Protein AF-A0A174PQR9-F1 (afdb_monomer_lite)

pLDDT: mean 79.27, std 13.44, range [39.59, 98.19]

Radius of gyration: 20.63 Å; chains: 1; bounding box: 45×48×51 Å

Structure (mmCIF, N/CA/C/O backbone):
data_AF-A0A174PQR9-F1
#
_entry.id   AF-A0A174PQR9-F1
#
loop_
_atom_site.group_PDB
_atom_site.id
_atom_site.type_symbol
_atom_site.label_atom_id
_atom_site.label_alt_id
_atom_site.label_comp_id
_atom_site.label_asym_id
_atom_site.label_entity_id
_atom_site.label_seq_id
_atom_site.pdbx_PDB_ins_code
_atom_site.Cartn_x
_atom_site.Cartn_y
_atom_site.Cartn_z
_atom_site.occupancy
_atom_site.B_iso_or_equiv
_atom_site.auth_seq_id
_atom_site.auth_comp_id
_atom_site.auth_asym_id
_atom_site.auth_atom_id
_atom_site.pdbx_PDB_model_num
ATOM 1 N N . MET A 1 1 ? -4.984 -29.139 23.938 1.00 53.16 1 MET A N 1
ATOM 2 C CA . MET A 1 1 ? -5.197 -27.682 23.797 1.00 53.16 1 MET A CA 1
ATOM 3 C C . MET A 1 1 ? -5.696 -27.409 22.391 1.00 53.16 1 MET A C 1
ATOM 5 O O . MET A 1 1 ? -5.060 -27.857 21.447 1.00 53.16 1 MET A O 1
ATOM 9 N N . THR A 1 2 ? -6.842 -26.751 22.248 1.00 73.31 2 THR A N 1
ATOM 10 C CA . THR A 1 2 ? -7.354 -26.257 20.960 1.00 73.31 2 THR A CA 1
ATOM 11 C C . THR A 1 2 ? -6.610 -24.979 20.587 1.00 73.31 2 THR A C 1
ATOM 13 O O . THR A 1 2 ? -6.545 -24.066 21.409 1.00 73.31 2 THR A O 1
ATOM 16 N N . LYS A 1 3 ? -6.040 -24.922 19.376 1.00 76.94 3 LYS A N 1
ATOM 17 C CA . LYS A 1 3 ? -5.413 -23.700 18.850 1.00 76.94 3 LYS A CA 1
ATOM 18 C C . LYS A 1 3 ? -6.440 -22.577 18.780 1.00 76.94 3 LYS A C 1
ATOM 20 O O . LYS A 1 3 ? -7.604 -22.813 18.453 1.00 76.94 3 LYS A O 1
ATOM 25 N N . THR A 1 4 ? -6.005 -21.364 19.084 1.00 88.62 4 THR A N 1
ATOM 26 C CA . THR A 1 4 ? -6.826 -20.166 18.905 1.00 88.62 4 THR A CA 1
ATOM 27 C C . THR A 1 4 ? -7.004 -19.859 17.415 1.00 88.62 4 THR A C 1
ATOM 29 O O . THR A 1 4 ? -6.172 -20.225 16.585 1.00 88.62 4 THR A O 1
ATOM 32 N N . GLU A 1 5 ? -8.076 -19.152 17.050 1.00 79.06 5 GLU A N 1
ATOM 33 C CA . GLU A 1 5 ? -8.334 -18.760 15.653 1.00 79.06 5 GLU A CA 1
ATOM 34 C C . GLU A 1 5 ? -7.168 -17.953 15.049 1.00 79.06 5 GLU A C 1
ATOM 36 O O . GLU A 1 5 ? -6.818 -18.131 13.882 1.00 79.06 5 GLU A O 1
ATOM 41 N N . LYS A 1 6 ? -6.521 -17.103 15.860 1.00 73.38 6 LYS A N 1
ATOM 42 C CA . LYS A 1 6 ? -5.340 -16.328 15.450 1.00 73.38 6 LYS A CA 1
ATOM 43 C C . LYS A 1 6 ? -4.140 -17.223 15.142 1.00 73.38 6 LYS A C 1
ATOM 45 O O . LYS A 1 6 ? -3.479 -17.019 14.129 1.00 73.38 6 LYS A O 1
ATOM 50 N N . GLU A 1 7 ? -3.870 -18.217 15.985 1.00 78.12 7 GLU A N 1
ATOM 51 C CA . GLU A 1 7 ? -2.791 -19.186 15.748 1.00 78.12 7 GLU A CA 1
ATOM 52 C C . GLU A 1 7 ? -3.055 -20.013 14.489 1.00 78.12 7 GLU A C 1
ATOM 54 O O . GLU A 1 7 ? -2.145 -20.213 13.688 1.00 78.12 7 GLU A O 1
ATOM 59 N N . LEU A 1 8 ? -4.307 -20.428 14.274 1.00 85.50 8 LEU A N 1
ATOM 60 C CA . LEU A 1 8 ? -4.695 -21.188 13.089 1.00 85.50 8 LEU A CA 1
ATOM 61 C C . LEU A 1 8 ? -4.504 -20.375 11.800 1.00 85.50 8 LEU A C 1
ATOM 63 O O . LEU A 1 8 ? -3.931 -20.884 10.838 1.00 85.50 8 LEU A O 1
ATOM 67 N N . LYS A 1 9 ? -4.936 -19.107 11.784 1.00 75.19 9 LYS A N 1
ATOM 68 C CA . LYS A 1 9 ? -4.722 -18.199 10.644 1.00 75.19 9 LYS A CA 1
ATOM 69 C C . LYS A 1 9 ? -3.238 -18.000 10.359 1.00 75.19 9 LYS A C 1
ATOM 71 O O . LYS A 1 9 ? -2.825 -18.124 9.211 1.00 75.19 9 LYS A O 1
ATOM 76 N N . LYS A 1 10 ? -2.429 -17.777 11.397 1.00 78.44 10 LYS A N 1
ATOM 77 C CA . LYS A 1 10 ? -0.979 -17.601 11.262 1.00 78.44 10 LYS A CA 1
ATOM 78 C C . LYS A 1 10 ? -0.305 -18.823 10.634 1.00 78.44 10 LYS A C 1
ATOM 80 O O . LYS A 1 10 ? 0.502 -18.678 9.720 1.00 78.44 10 LYS A O 1
ATOM 85 N N . GLU A 1 11 ? -0.632 -20.024 11.107 1.00 82.12 11 GLU A N 1
ATOM 86 C CA . GLU A 1 11 ? -0.069 -21.264 10.562 1.00 82.12 11 GLU A CA 1
ATOM 87 C C . GLU A 1 11 ? -0.527 -21.536 9.131 1.00 82.12 11 GLU A C 1
ATOM 89 O O . GLU A 1 11 ? 0.285 -21.926 8.292 1.00 82.12 11 GLU A O 1
ATOM 94 N N . PHE A 1 12 ? -1.806 -21.292 8.836 1.00 82.19 12 PHE A N 1
ATOM 95 C CA . PHE A 1 12 ? -2.341 -21.437 7.488 1.00 82.19 12 PHE A CA 1
ATOM 96 C C . PHE A 1 12 ? -1.660 -20.474 6.511 1.00 82.19 12 PHE A C 1
ATOM 98 O O . PHE A 1 12 ? -1.174 -20.908 5.467 1.00 82.19 12 PHE A O 1
ATOM 105 N N . SER A 1 13 ? -1.544 -19.191 6.868 1.00 76.19 13 SER A N 1
ATOM 106 C CA . SER A 1 13 ? -0.844 -18.195 6.053 1.00 76.19 13 SER A CA 1
ATOM 107 C C . SER A 1 13 ? 0.617 -18.581 5.834 1.00 76.19 13 SER A C 1
ATOM 109 O O . SER A 1 13 ? 1.088 -18.526 4.702 1.00 76.19 13 SER A O 1
ATOM 111 N N . ALA A 1 14 ? 1.324 -19.044 6.873 1.00 78.75 14 ALA A N 1
ATOM 112 C CA . ALA A 1 14 ? 2.704 -19.515 6.744 1.00 78.75 14 ALA A CA 1
ATOM 113 C C . ALA A 1 14 ? 2.822 -20.707 5.780 1.00 78.75 14 ALA A C 1
ATOM 115 O O . ALA A 1 14 ? 3.686 -20.706 4.904 1.00 78.75 14 ALA A O 1
ATOM 116 N N . TYR A 1 15 ? 1.923 -21.689 5.889 1.00 85.94 15 TYR A N 1
ATOM 117 C CA . TYR A 1 15 ? 1.892 -22.837 4.987 1.00 85.94 15 TYR A CA 1
ATOM 118 C C . TYR A 1 15 ? 1.652 -22.418 3.532 1.00 85.94 15 TYR A C 1
ATOM 120 O O . TYR A 1 15 ? 2.414 -22.807 2.646 1.00 85.94 15 TYR A O 1
ATOM 128 N N . VAL A 1 16 ? 0.625 -21.599 3.281 1.00 81.81 16 VAL A N 1
ATOM 129 C CA . VAL A 1 16 ? 0.286 -21.128 1.929 1.00 81.81 16 VAL A CA 1
ATOM 130 C C . VAL A 1 16 ? 1.438 -20.318 1.340 1.00 81.81 16 VAL A C 1
ATOM 132 O O . VAL A 1 16 ? 1.816 -20.534 0.189 1.00 81.81 16 VAL A O 1
ATOM 135 N N . LYS A 1 17 ? 2.061 -19.455 2.147 1.00 78.31 17 LYS A N 1
ATOM 136 C CA . LYS A 1 17 ? 3.241 -18.675 1.770 1.00 78.31 17 LYS A CA 1
ATOM 137 C C . LYS A 1 17 ? 4.375 -19.582 1.297 1.00 78.31 17 LYS A C 1
ATOM 139 O O . LYS A 1 17 ? 4.891 -19.404 0.197 1.00 78.31 17 LYS A O 1
ATOM 144 N N . THR A 1 18 ? 4.713 -20.604 2.080 1.00 81.50 18 THR A N 1
ATOM 145 C CA . THR A 1 18 ? 5.733 -21.593 1.711 1.00 81.50 18 THR A CA 1
ATOM 146 C C . THR A 1 18 ? 5.346 -22.390 0.462 1.00 81.50 18 THR A C 1
ATOM 148 O O . THR A 1 18 ? 6.191 -22.611 -0.404 1.00 81.50 18 THR A O 1
ATOM 151 N N . ALA A 1 19 ? 4.084 -22.803 0.328 1.00 81.19 19 ALA A N 1
ATOM 152 C CA . ALA A 1 19 ? 3.612 -23.568 -0.825 1.00 81.19 19 ALA A CA 1
ATOM 153 C C . ALA A 1 19 ? 3.716 -22.769 -2.135 1.00 81.19 19 ALA A C 1
ATOM 155 O O . ALA A 1 19 ? 4.189 -23.302 -3.143 1.00 81.19 19 ALA A O 1
ATOM 156 N N . ILE A 1 20 ? 3.338 -21.486 -2.118 1.00 79.38 20 ILE A N 1
ATOM 157 C CA . ILE A 1 20 ? 3.452 -20.598 -3.282 1.00 79.38 20 ILE A CA 1
ATOM 158 C C . ILE A 1 20 ? 4.924 -20.388 -3.649 1.00 79.38 20 ILE A C 1
ATOM 160 O O . ILE A 1 20 ? 5.285 -20.624 -4.804 1.00 79.38 20 ILE A O 1
ATOM 164 N N . LYS A 1 21 ? 5.781 -20.047 -2.672 1.00 76.00 21 LYS A N 1
ATOM 165 C CA . LYS A 1 21 ? 7.229 -19.868 -2.892 1.00 76.00 21 LYS A CA 1
ATOM 166 C C . LYS A 1 21 ? 7.870 -21.113 -3.505 1.00 76.00 21 LYS A C 1
ATOM 168 O O . LYS A 1 21 ? 8.579 -21.033 -4.506 1.00 76.00 21 LYS A O 1
ATOM 173 N N . ASN A 1 22 ? 7.558 -22.291 -2.966 1.00 79.56 22 ASN A N 1
ATOM 174 C CA . ASN A 1 22 ? 8.058 -23.557 -3.500 1.00 79.56 22 ASN A CA 1
ATOM 175 C C . ASN A 1 22 ? 7.560 -23.823 -4.926 1.00 79.56 22 ASN A C 1
ATOM 177 O O . ASN A 1 22 ? 8.334 -24.273 -5.768 1.00 79.56 22 ASN A O 1
ATOM 181 N N . THR A 1 23 ? 6.293 -23.527 -5.219 1.00 79.75 23 THR A N 1
ATOM 182 C CA . THR A 1 23 ? 5.714 -23.731 -6.557 1.00 79.75 23 THR A CA 1
ATOM 183 C C . THR A 1 23 ? 6.374 -22.822 -7.593 1.00 79.75 23 THR A C 1
ATOM 185 O O . THR A 1 23 ? 6.781 -23.292 -8.656 1.00 79.75 23 THR A O 1
ATOM 188 N N . GLN A 1 24 ? 6.551 -21.539 -7.268 1.00 76.44 24 GLN A N 1
ATOM 189 C CA . GLN A 1 24 ? 7.269 -20.576 -8.107 1.00 76.44 24 GLN A CA 1
ATOM 190 C C . GLN A 1 24 ? 8.723 -21.004 -8.334 1.00 76.44 24 GLN A C 1
ATOM 192 O O . GLN A 1 24 ? 9.198 -20.986 -9.471 1.00 76.44 24 GLN A O 1
ATOM 197 N N . LYS A 1 25 ? 9.398 -21.485 -7.280 1.00 77.00 25 LYS A N 1
ATOM 198 C CA . LYS A 1 25 ? 10.757 -22.026 -7.377 1.00 77.00 25 LYS A CA 1
ATOM 199 C C . LYS A 1 25 ? 10.862 -23.181 -8.354 1.00 77.00 25 LYS A C 1
ATOM 201 O O . LYS A 1 25 ? 11.721 -23.168 -9.232 1.00 77.00 25 LYS A O 1
ATOM 206 N N . GLN A 1 26 ? 9.976 -24.163 -8.228 1.00 77.56 26 GLN A N 1
ATOM 207 C CA . GLN A 1 26 ? 9.964 -25.311 -9.130 1.00 77.56 26 GLN A CA 1
ATOM 208 C C . GLN A 1 26 ? 9.652 -24.903 -10.573 1.00 77.56 26 GLN A C 1
ATOM 210 O O . GLN A 1 26 ? 10.262 -25.430 -11.502 1.00 77.56 26 GLN A O 1
ATOM 215 N N . TYR A 1 27 ? 8.749 -23.939 -10.770 1.00 78.38 27 TYR A N 1
ATOM 216 C CA . TYR A 1 27 ? 8.438 -23.413 -12.097 1.00 78.38 27 TYR A CA 1
ATOM 217 C C . TYR A 1 27 ? 9.654 -22.752 -12.760 1.00 78.38 27 TYR A C 1
ATOM 219 O O . TYR A 1 27 ? 9.965 -23.085 -13.903 1.00 78.38 27 TYR A O 1
ATOM 227 N N . LEU A 1 28 ? 10.376 -21.875 -12.053 1.00 73.12 28 LEU A N 1
ATOM 228 C CA . LEU A 1 28 ? 11.571 -21.222 -12.597 1.00 73.12 28 LEU A CA 1
ATOM 229 C C . LEU A 1 28 ? 12.702 -22.210 -12.883 1.00 73.12 28 LEU A C 1
ATOM 231 O O . LEU A 1 28 ? 13.281 -22.143 -13.960 1.00 73.12 28 LEU A O 1
ATOM 235 N N . ILE A 1 29 ? 12.966 -23.167 -11.985 1.00 78.56 29 ILE A N 1
ATOM 236 C CA . ILE A 1 29 ? 13.962 -24.226 -12.230 1.00 78.56 29 ILE A CA 1
ATOM 237 C C . ILE A 1 29 ? 13.603 -25.010 -13.495 1.00 78.56 29 ILE A C 1
ATOM 239 O O . ILE A 1 29 ? 14.466 -25.295 -14.321 1.00 78.56 29 ILE A O 1
ATOM 243 N N . LYS A 1 30 ? 12.323 -25.363 -13.665 1.00 79.06 30 LYS A N 1
ATOM 244 C CA . LYS A 1 30 ? 11.857 -26.068 -14.862 1.00 79.06 30 LYS A CA 1
ATOM 245 C C . LYS A 1 30 ? 12.016 -25.207 -16.116 1.00 79.06 30 LYS A C 1
ATOM 247 O O . LYS A 1 30 ? 12.417 -25.732 -17.146 1.00 79.06 30 LYS A O 1
ATOM 252 N N . LYS A 1 31 ? 11.717 -23.910 -16.028 1.00 77.38 31 LYS A N 1
ATOM 253 C CA . LYS A 1 31 ? 11.864 -22.960 -17.134 1.00 77.38 31 LYS A CA 1
ATOM 254 C C . LYS A 1 31 ? 13.333 -22.762 -17.532 1.00 77.38 31 LYS A C 1
ATOM 256 O O . LYS A 1 31 ? 13.608 -22.783 -18.723 1.00 77.38 31 LYS A O 1
ATOM 261 N N . GLY A 1 32 ? 14.245 -22.638 -16.564 1.00 71.50 32 GLY A N 1
ATOM 262 C CA . GLY A 1 32 ? 15.692 -22.562 -16.800 1.00 71.50 32 GLY A CA 1
ATOM 263 C C . GLY A 1 32 ? 16.195 -23.796 -17.540 1.00 71.50 32 GLY A C 1
ATOM 264 O O . GLY A 1 32 ? 16.686 -23.679 -18.647 1.00 71.50 32 GLY A O 1
ATOM 265 N N . LYS A 1 33 ? 15.872 -24.995 -17.039 1.00 75.44 33 LYS A N 1
ATOM 266 C CA . LYS A 1 33 ? 16.231 -26.255 -17.716 1.00 75.44 33 LYS A CA 1
ATOM 267 C C . LYS A 1 33 ? 15.697 -26.376 -19.144 1.00 75.44 33 LYS A C 1
ATOM 269 O O . LYS A 1 33 ? 16.308 -27.055 -19.958 1.00 75.44 33 LYS A O 1
ATOM 274 N N . ILE A 1 34 ? 14.517 -25.827 -19.437 1.00 74.31 34 ILE A N 1
ATOM 275 C CA . ILE A 1 34 ? 13.987 -25.813 -20.809 1.00 74.31 34 ILE A CA 1
ATOM 276 C C . ILE A 1 34 ? 14.849 -24.891 -21.673 1.00 74.31 34 ILE A C 1
ATOM 278 O O . ILE A 1 34 ? 15.270 -25.304 -22.744 1.00 74.31 34 ILE A O 1
ATOM 282 N N . LEU A 1 35 ? 15.166 -23.697 -21.170 1.00 67.75 35 LEU A N 1
ATOM 283 C CA . LEU A 1 35 ? 16.004 -22.722 -21.859 1.00 67.75 35 LEU A CA 1
ATOM 284 C C . LEU A 1 35 ? 17.423 -23.257 -22.120 1.00 67.75 35 LEU A C 1
ATOM 286 O O . LEU A 1 35 ? 17.892 -23.159 -23.246 1.00 67.75 35 LEU A O 1
ATOM 290 N N . ASP A 1 36 ? 18.053 -23.897 -21.131 1.00 67.31 36 ASP A N 1
ATOM 291 C CA . ASP A 1 36 ? 19.396 -24.489 -21.249 1.00 67.31 36 ASP A CA 1
ATOM 292 C C . ASP A 1 36 ? 19.439 -25.603 -22.312 1.00 67.31 36 ASP A C 1
ATOM 294 O O . ASP A 1 36 ? 20.426 -25.774 -23.018 1.00 67.31 36 ASP A O 1
ATOM 298 N N . ASN A 1 37 ? 18.347 -26.366 -22.458 1.00 67.19 37 ASN A N 1
ATOM 299 C CA . ASN A 1 37 ? 18.235 -27.401 -23.492 1.00 67.19 37 ASN A CA 1
ATOM 300 C C . ASN A 1 37 ? 17.913 -26.827 -24.885 1.00 67.19 37 ASN A C 1
ATOM 302 O O . ASN A 1 37 ? 18.155 -27.497 -25.888 1.00 67.19 37 ASN A O 1
ATOM 306 N N . GLU A 1 38 ? 17.322 -25.632 -24.958 1.00 65.25 38 GLU A N 1
ATOM 307 C CA . GLU A 1 38 ? 16.956 -24.958 -26.211 1.00 65.25 38 GLU A CA 1
ATOM 308 C C . GLU A 1 38 ? 18.090 -24.066 -26.750 1.00 65.25 38 GLU A C 1
ATOM 310 O O . GLU A 1 38 ? 18.207 -23.894 -27.965 1.00 65.25 38 GLU A O 1
ATOM 315 N N . ILE A 1 39 ? 18.948 -23.535 -25.874 1.00 58.44 39 ILE A N 1
ATOM 316 C CA . ILE A 1 39 ? 20.106 -22.703 -26.216 1.00 58.44 39 ILE A CA 1
ATOM 317 C C . ILE A 1 39 ? 21.373 -23.559 -26.109 1.00 58.44 39 ILE A C 1
ATOM 319 O O . ILE A 1 39 ? 22.060 -23.573 -25.096 1.00 58.44 39 ILE A O 1
ATOM 323 N N . ALA A 1 40 ? 21.712 -24.270 -27.182 1.00 58.25 40 ALA A N 1
ATOM 324 C CA . ALA A 1 40 ? 23.035 -24.870 -27.329 1.00 58.25 40 ALA A CA 1
ATOM 325 C C . ALA A 1 40 ? 24.062 -23.768 -27.656 1.00 58.25 40 ALA A C 1
ATOM 327 O O . ALA A 1 40 ? 24.375 -23.544 -28.826 1.00 58.25 40 ALA A O 1
ATOM 328 N N . MET A 1 41 ? 24.540 -23.027 -26.656 1.00 55.69 41 MET A N 1
ATOM 329 C CA . MET A 1 41 ? 25.655 -22.090 -26.828 1.00 55.69 41 MET A CA 1
ATOM 330 C C . MET A 1 41 ? 26.660 -22.259 -25.689 1.00 55.69 41 MET A C 1
ATOM 332 O O . MET A 1 41 ? 26.397 -21.863 -24.559 1.00 55.69 41 MET A O 1
ATOM 336 N N . ASP A 1 42 ? 27.809 -22.850 -26.030 1.00 57.12 42 ASP A N 1
ATOM 337 C CA . ASP A 1 42 ? 29.017 -22.982 -25.207 1.00 57.12 42 ASP A CA 1
ATOM 338 C C . ASP A 1 42 ? 29.652 -21.598 -24.952 1.00 57.12 42 ASP A C 1
ATOM 340 O O . ASP A 1 42 ? 30.726 -21.291 -25.470 1.00 57.12 42 ASP A O 1
ATOM 344 N N . ASP A 1 43 ? 28.969 -20.723 -24.214 1.00 60.34 43 ASP A N 1
ATOM 345 C CA . ASP A 1 43 ? 29.474 -19.390 -23.877 1.00 60.34 43 ASP A CA 1
ATOM 346 C C . ASP A 1 43 ? 29.395 -19.188 -22.356 1.00 60.34 43 ASP A C 1
ATOM 348 O O . ASP A 1 43 ? 28.343 -18.879 -21.794 1.00 60.34 43 ASP A O 1
ATOM 352 N N . GLU A 1 44 ? 30.530 -19.388 -21.677 1.00 59.94 44 GLU A N 1
ATOM 353 C CA . GLU A 1 44 ? 30.673 -19.461 -20.209 1.00 59.94 44 GLU A CA 1
ATOM 354 C C . GLU A 1 44 ? 30.146 -18.216 -19.455 1.00 59.94 44 GLU A C 1
ATOM 356 O O . GLU A 1 44 ? 29.904 -18.273 -18.252 1.00 59.94 44 GLU A O 1
ATOM 361 N N . GLY A 1 45 ? 29.929 -17.088 -20.142 1.00 60.06 45 GLY A N 1
ATOM 362 C CA . GLY A 1 45 ? 29.366 -15.863 -19.560 1.00 60.06 45 GLY A CA 1
ATOM 363 C C . GLY A 1 45 ? 27.831 -15.782 -19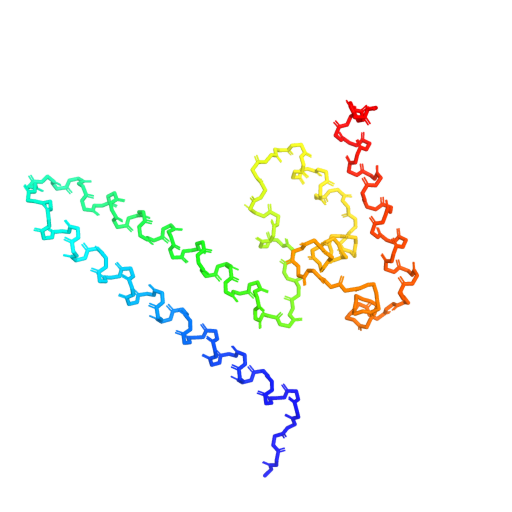.540 1.00 60.06 45 GLY A C 1
ATOM 364 O O . GLY A 1 45 ? 27.282 -14.913 -18.860 1.00 60.06 45 GLY A O 1
ATOM 365 N N . ILE A 1 46 ? 27.120 -16.645 -20.276 1.00 61.97 46 ILE A N 1
ATOM 366 C CA . ILE A 1 46 ? 25.647 -16.619 -20.357 1.00 61.97 46 ILE A CA 1
ATOM 367 C C . ILE A 1 46 ? 25.008 -17.221 -19.096 1.00 61.97 46 ILE A C 1
ATOM 369 O O . ILE A 1 46 ? 24.007 -16.686 -18.608 1.00 61.97 46 ILE A O 1
ATOM 373 N N . ASP A 1 47 ? 25.620 -18.256 -18.519 1.00 63.62 47 ASP A N 1
ATOM 374 C CA . ASP A 1 47 ? 25.110 -18.951 -17.332 1.00 63.62 47 ASP A CA 1
ATOM 375 C C . ASP A 1 47 ? 25.045 -18.035 -16.100 1.00 63.62 47 ASP A C 1
ATOM 377 O O . ASP A 1 47 ? 24.020 -17.984 -15.417 1.00 63.62 47 ASP A O 1
ATOM 38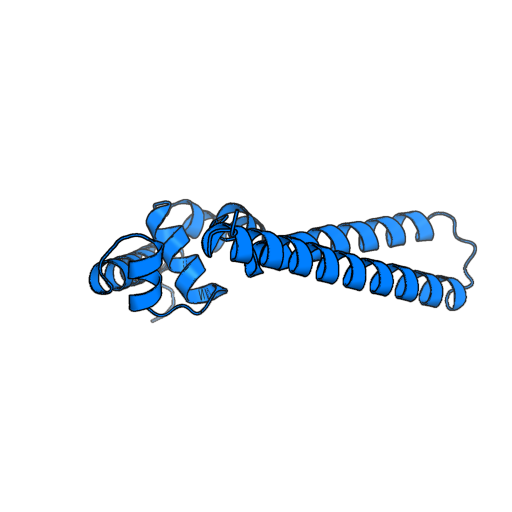1 N N . GLU A 1 48 ? 26.083 -17.225 -15.849 1.00 68.50 48 GLU A N 1
ATOM 382 C CA . GLU A 1 48 ? 26.084 -16.262 -14.734 1.00 68.50 48 GLU A CA 1
ATOM 383 C C . GLU A 1 48 ? 24.997 -15.184 -14.895 1.00 68.50 48 GLU A C 1
ATOM 385 O O . GLU A 1 48 ? 24.347 -14.791 -13.920 1.00 68.50 48 GLU A O 1
ATOM 390 N N . ILE A 1 49 ? 24.760 -14.714 -16.125 1.00 67.06 49 ILE A N 1
ATOM 391 C CA . ILE A 1 49 ? 23.729 -13.708 -16.421 1.00 67.06 49 ILE A CA 1
ATOM 392 C C . ILE A 1 49 ? 22.331 -14.295 -16.206 1.00 67.06 49 ILE A C 1
ATOM 394 O O . ILE A 1 49 ? 21.482 -13.647 -15.586 1.00 67.06 49 ILE A O 1
ATOM 398 N N . LEU A 1 50 ? 22.082 -15.514 -16.689 1.00 65.56 50 LEU A N 1
ATOM 399 C CA . LEU A 1 50 ? 20.807 -16.209 -16.512 1.00 65.56 50 LEU A CA 1
ATOM 400 C C . LEU A 1 50 ? 20.534 -16.518 -15.042 1.00 65.56 50 LEU A C 1
ATOM 402 O O . LEU A 1 50 ? 19.421 -16.297 -14.562 1.00 65.56 50 LEU A O 1
ATOM 406 N N . GLN A 1 51 ? 21.549 -16.970 -14.309 1.00 71.38 51 GLN A N 1
ATOM 407 C CA . GLN A 1 51 ? 21.417 -17.282 -12.893 1.00 71.38 51 GLN A CA 1
ATOM 408 C C . GLN A 1 51 ? 21.081 -16.034 -12.073 1.00 71.38 51 GLN A C 1
ATOM 410 O O . GLN A 1 51 ? 20.138 -16.059 -11.280 1.00 71.38 51 GLN A O 1
ATOM 415 N N . LYS A 1 52 ? 21.742 -14.907 -12.356 1.00 74.19 52 LYS A N 1
ATOM 416 C CA . LYS A 1 52 ? 21.419 -13.616 -11.739 1.00 74.19 52 LYS A CA 1
ATOM 417 C C . LYS A 1 52 ? 20.008 -13.128 -12.085 1.00 74.19 52 LYS A C 1
ATOM 419 O O . LYS A 1 52 ? 19.295 -12.647 -11.212 1.00 74.19 52 LYS A O 1
ATOM 424 N N . GLN A 1 53 ? 19.558 -13.295 -13.331 1.00 69.25 53 GLN A N 1
ATOM 425 C CA . GLN A 1 53 ? 18.180 -12.958 -13.717 1.00 69.25 53 GLN A CA 1
ATOM 426 C C . GLN A 1 53 ? 17.138 -13.832 -13.007 1.00 69.25 53 GLN A C 1
ATOM 428 O O . GLN A 1 53 ? 16.057 -13.352 -12.662 1.00 69.25 53 GLN A O 1
ATOM 433 N N . ILE A 1 54 ? 17.441 -15.114 -12.791 1.00 70.00 54 ILE A N 1
ATOM 434 C CA . ILE A 1 54 ? 16.581 -16.031 -12.041 1.00 70.00 54 ILE A CA 1
ATOM 435 C C . ILE A 1 54 ? 16.518 -15.615 -10.565 1.00 70.00 54 ILE A C 1
ATOM 437 O O . ILE A 1 54 ? 15.422 -15.582 -10.006 1.00 70.00 54 ILE A O 1
ATOM 441 N N . GLU A 1 55 ? 17.646 -15.251 -9.952 1.00 73.38 55 GLU A N 1
ATOM 442 C CA . GLU A 1 55 ? 17.714 -14.725 -8.579 1.00 73.38 55 GLU A CA 1
ATOM 443 C C . GLU A 1 55 ? 16.936 -13.408 -8.423 1.00 73.38 55 GLU A C 1
ATOM 445 O O . GLU A 1 55 ? 16.070 -13.309 -7.555 1.00 73.38 55 GLU A O 1
ATOM 450 N N . ASP A 1 56 ? 17.108 -12.451 -9.339 1.00 70.56 56 ASP A N 1
ATOM 451 C CA . ASP A 1 56 ? 16.348 -11.193 -9.339 1.00 70.56 56 ASP A CA 1
ATOM 452 C C . ASP A 1 56 ? 14.827 -11.427 -9.478 1.00 70.56 56 ASP A C 1
ATOM 454 O O . ASP A 1 56 ? 14.003 -10.673 -8.945 1.00 70.56 56 ASP A O 1
ATOM 458 N N . LEU A 1 57 ? 14.419 -12.466 -10.219 1.00 69.12 57 LEU A N 1
ATOM 459 C CA . LEU A 1 57 ? 13.016 -12.880 -10.319 1.00 69.12 57 LEU A CA 1
ATOM 460 C C . LEU A 1 57 ? 12.517 -13.531 -9.024 1.00 69.12 57 LEU A C 1
ATOM 462 O O . LEU A 1 57 ? 11.353 -13.325 -8.665 1.00 69.12 57 LEU A O 1
ATOM 466 N N . PHE A 1 58 ? 13.366 -14.287 -8.324 1.00 67.25 58 PHE A N 1
ATOM 467 C CA . PHE A 1 58 ? 13.045 -14.846 -7.012 1.00 67.25 58 PHE A CA 1
ATOM 468 C C . PHE A 1 58 ? 12.769 -13.752 -5.990 1.00 67.25 58 PHE A C 1
ATOM 470 O O . PHE A 1 58 ? 11.710 -13.786 -5.365 1.00 67.25 58 PHE A O 1
ATOM 477 N N . ASP A 1 59 ? 13.641 -12.753 -5.891 1.00 66.88 59 ASP A N 1
ATOM 478 C CA . ASP A 1 59 ? 13.490 -11.658 -4.929 1.00 66.88 59 ASP A CA 1
ATOM 479 C C . ASP A 1 59 ? 12.196 -10.867 -5.169 1.00 66.88 59 ASP A C 1
ATOM 481 O O . ASP A 1 59 ? 11.437 -10.577 -4.240 1.00 66.88 59 ASP A O 1
ATOM 485 N N . LYS A 1 60 ? 11.859 -10.602 -6.438 1.00 64.94 60 LYS A N 1
ATOM 486 C CA . LYS A 1 60 ? 10.599 -9.935 -6.812 1.00 64.94 60 LYS A CA 1
ATOM 487 C C . LYS A 1 60 ? 9.358 -10.768 -6.487 1.00 64.94 60 LYS A C 1
ATOM 489 O O . LYS A 1 60 ? 8.326 -10.213 -6.106 1.00 64.94 60 LYS A O 1
ATOM 494 N N . MET A 1 61 ? 9.411 -12.089 -6.659 1.00 62.94 61 MET A N 1
ATOM 495 C CA . MET A 1 61 ? 8.287 -12.967 -6.317 1.00 62.94 61 MET A CA 1
ATOM 496 C C . MET A 1 61 ? 8.113 -13.114 -4.804 1.00 62.94 61 MET A C 1
ATOM 498 O O . MET A 1 61 ? 6.978 -13.082 -4.324 1.00 62.94 61 MET A O 1
ATOM 502 N N . ASP A 1 62 ? 9.213 -13.201 -4.058 1.00 61.12 62 ASP A N 1
ATOM 503 C CA . ASP A 1 62 ? 9.195 -13.289 -2.600 1.00 61.12 62 ASP A CA 1
ATOM 504 C C . ASP A 1 62 ? 8.584 -12.033 -1.965 1.00 61.12 62 ASP A C 1
ATOM 506 O O . ASP A 1 62 ? 7.741 -12.157 -1.074 1.00 61.12 62 ASP A O 1
ATOM 510 N N . LEU A 1 63 ? 8.900 -10.844 -2.492 1.00 58.78 63 LEU A N 1
ATOM 511 C CA . LEU A 1 63 ? 8.276 -9.578 -2.085 1.00 58.78 63 LEU A CA 1
ATOM 512 C C . LEU A 1 63 ? 6.751 -9.573 -2.310 1.00 58.78 63 LEU A C 1
ATOM 514 O O . LEU A 1 63 ? 5.995 -9.140 -1.440 1.00 58.78 63 LEU A O 1
ATOM 518 N N . ASN A 1 64 ? 6.276 -10.105 -3.441 1.00 60.75 64 ASN A N 1
ATOM 519 C CA . ASN A 1 64 ? 4.845 -10.145 -3.767 1.00 60.75 64 ASN A CA 1
ATOM 520 C C . ASN A 1 64 ? 4.052 -11.121 -2.885 1.00 60.75 64 ASN A C 1
ATOM 522 O O . ASN A 1 64 ? 2.925 -10.829 -2.481 1.00 60.75 64 ASN A O 1
ATOM 526 N N . VAL A 1 65 ? 4.629 -12.282 -2.571 1.00 59.06 65 VAL A N 1
ATOM 527 C CA . VAL A 1 65 ? 3.991 -13.295 -1.718 1.00 59.06 65 VAL A CA 1
ATOM 528 C C . VAL A 1 65 ? 3.941 -12.832 -0.259 1.00 59.06 65 VAL A C 1
ATOM 530 O O . VAL A 1 65 ? 2.931 -13.032 0.419 1.00 59.06 65 VAL A O 1
ATOM 533 N N . ASP A 1 66 ? 5.006 -12.183 0.215 1.00 59.50 66 ASP A N 1
ATOM 534 C CA . ASP A 1 66 ? 5.053 -11.551 1.532 1.00 59.50 66 ASP A CA 1
ATOM 535 C C . ASP A 1 66 ? 3.992 -10.458 1.662 1.00 59.50 66 ASP A C 1
ATOM 537 O O . ASP A 1 66 ? 3.252 -10.464 2.644 1.00 59.50 66 ASP A O 1
ATOM 541 N N . MET A 1 67 ? 3.847 -9.605 0.644 1.00 58.38 67 MET A N 1
ATOM 542 C CA . MET A 1 67 ? 2.832 -8.558 0.628 1.00 58.38 67 MET A CA 1
ATOM 543 C C . MET A 1 67 ? 1.420 -9.147 0.763 1.00 58.38 67 MET A C 1
ATOM 545 O O . MET A 1 67 ? 0.646 -8.676 1.585 1.00 58.38 67 MET A O 1
ATOM 549 N N . VAL A 1 68 ? 1.067 -10.199 0.022 1.00 57.75 68 VAL A N 1
ATOM 550 C CA . VAL A 1 68 ? -0.310 -10.738 -0.005 1.00 57.75 68 VAL A CA 1
ATOM 551 C C . VAL A 1 68 ? -0.708 -11.502 1.271 1.00 57.75 68 VAL A C 1
ATOM 553 O O . VAL A 1 68 ? -1.896 -11.556 1.590 1.00 57.75 68 VAL A O 1
ATOM 556 N N . LEU A 1 69 ? 0.249 -12.093 1.997 1.00 58.03 69 LEU A N 1
ATOM 557 C CA . LEU A 1 69 ? -0.026 -13.042 3.090 1.00 58.03 69 LEU A CA 1
ATOM 558 C C . LEU A 1 69 ? 0.455 -12.598 4.482 1.00 58.03 69 LEU A C 1
ATOM 560 O O . LEU A 1 69 ? 0.239 -13.339 5.444 1.00 58.03 69 LEU A O 1
ATOM 564 N N . SER A 1 70 ? 1.118 -11.445 4.625 1.00 57.28 70 SER A N 1
ATOM 565 C CA . SER A 1 70 ? 1.503 -10.930 5.943 1.00 57.28 70 SER A CA 1
ATOM 566 C C . SER A 1 70 ? 0.349 -10.196 6.631 1.00 57.28 70 SER A C 1
ATOM 568 O O . SER A 1 70 ? -0.283 -9.312 6.060 1.00 57.28 70 SER A O 1
ATOM 570 N N . ASP A 1 71 ? 0.122 -10.517 7.908 1.00 56.56 71 ASP A N 1
ATOM 571 C CA . ASP A 1 71 ? -0.770 -9.738 8.784 1.00 56.56 71 ASP A CA 1
ATOM 572 C C . ASP A 1 71 ? -0.176 -8.351 9.123 1.00 56.56 71 ASP A C 1
ATOM 574 O O . ASP A 1 71 ? -0.880 -7.453 9.584 1.00 56.56 71 ASP A O 1
ATOM 578 N N . GLU A 1 72 ? 1.129 -8.162 8.892 1.00 63.66 72 GLU A N 1
ATOM 579 C CA . GLU A 1 72 ? 1.844 -6.905 9.105 1.00 63.66 72 GLU A CA 1
ATOM 580 C C . GLU A 1 72 ? 2.020 -6.142 7.788 1.00 63.66 72 GLU A C 1
ATOM 582 O O . GLU A 1 72 ? 2.538 -6.668 6.802 1.00 63.66 72 GLU A O 1
ATOM 587 N N . ILE A 1 73 ? 1.606 -4.875 7.781 1.00 68.12 73 ILE A N 1
ATOM 588 C CA . ILE A 1 73 ? 1.741 -3.976 6.631 1.00 68.12 73 ILE A CA 1
ATOM 589 C C . ILE A 1 73 ? 3.192 -3.486 6.566 1.00 68.12 73 ILE A C 1
ATOM 591 O O . ILE A 1 73 ? 3.562 -2.546 7.277 1.00 68.12 73 ILE A O 1
ATOM 595 N N . ASN A 1 74 ? 4.010 -4.109 5.715 1.00 75.62 74 ASN A N 1
ATOM 596 C CA . ASN A 1 74 ? 5.375 -3.656 5.448 1.00 75.62 74 ASN A CA 1
ATOM 597 C C . ASN A 1 74 ? 5.377 -2.568 4.363 1.00 75.62 74 ASN A C 1
ATOM 599 O O . ASN A 1 74 ? 5.369 -2.857 3.169 1.00 75.62 74 ASN A O 1
ATOM 603 N N . VAL A 1 75 ? 5.418 -1.307 4.795 1.00 76.38 75 VAL A N 1
ATOM 604 C CA . VAL A 1 75 ? 5.416 -0.142 3.899 1.00 76.38 75 VAL A CA 1
ATOM 605 C C . VAL A 1 75 ? 6.652 -0.100 2.993 1.00 76.38 75 VAL A C 1
ATOM 607 O O . VAL A 1 75 ? 6.530 0.284 1.834 1.00 76.38 75 VAL A O 1
ATOM 610 N N . ASN A 1 76 ? 7.821 -0.525 3.480 1.00 78.94 76 ASN A N 1
ATOM 611 C CA . ASN A 1 76 ? 9.070 -0.442 2.714 1.00 78.94 76 ASN A CA 1
ATOM 612 C C . ASN A 1 76 ? 9.029 -1.345 1.476 1.00 78.94 76 ASN A C 1
ATOM 614 O O . ASN A 1 76 ? 9.353 -0.892 0.388 1.00 78.94 76 ASN A O 1
ATOM 618 N N . SER A 1 77 ? 8.483 -2.559 1.611 1.00 73.06 77 SER A N 1
ATOM 619 C CA . SER A 1 77 ? 8.295 -3.485 0.481 1.00 73.06 77 SER A CA 1
ATOM 620 C C . SER A 1 77 ? 7.460 -2.879 -0.658 1.00 73.06 77 SER A C 1
ATOM 622 O O . SER A 1 77 ? 7.684 -3.203 -1.823 1.00 73.06 77 SER A O 1
ATOM 624 N N . PHE A 1 78 ? 6.517 -1.987 -0.340 1.00 74.94 78 PHE A N 1
ATOM 625 C CA . PHE A 1 78 ? 5.753 -1.235 -1.336 1.00 74.94 78 PHE A CA 1
ATOM 626 C C . PHE A 1 78 ? 6.545 -0.050 -1.910 1.00 74.94 78 PHE A C 1
ATOM 628 O O . PHE A 1 78 ? 6.512 0.176 -3.119 1.00 74.94 78 PHE A O 1
ATOM 635 N N . LEU A 1 79 ? 7.254 0.706 -1.067 1.00 83.88 79 LEU A N 1
ATOM 636 C CA . LEU A 1 79 ? 8.024 1.876 -1.500 1.00 83.88 79 LEU A CA 1
ATOM 637 C C . LEU A 1 79 ? 9.194 1.501 -2.419 1.00 83.88 79 LEU A C 1
ATOM 639 O O . LEU A 1 79 ? 9.424 2.200 -3.402 1.00 83.88 79 LEU A O 1
ATOM 643 N N . ASP A 1 80 ? 9.862 0.377 -2.157 1.00 83.69 80 ASP A N 1
ATOM 644 C CA . ASP A 1 80 ? 11.013 -0.105 -2.934 1.00 83.69 80 ASP A CA 1
ATOM 645 C C . ASP A 1 80 ? 10.648 -0.461 -4.392 1.00 83.69 80 ASP A C 1
ATOM 647 O O . ASP A 1 80 ? 11.521 -0.572 -5.249 1.00 83.69 80 ASP A O 1
ATOM 651 N N . GLN A 1 81 ? 9.354 -0.617 -4.700 1.00 80.50 81 GLN A N 1
ATOM 652 C CA . GLN A 1 81 ? 8.853 -0.908 -6.050 1.00 80.50 81 GLN A CA 1
ATOM 653 C C . GLN A 1 81 ? 8.559 0.357 -6.879 1.00 80.50 81 GLN A C 1
ATOM 655 O O . GLN A 1 81 ? 8.204 0.260 -8.057 1.00 80.50 81 GLN A O 1
ATOM 660 N N . ILE A 1 82 ? 8.664 1.551 -6.286 1.00 87.94 82 ILE A N 1
ATOM 661 C CA . ILE A 1 82 ? 8.342 2.813 -6.959 1.00 87.94 82 ILE A CA 1
ATOM 662 C C . ILE A 1 82 ? 9.559 3.320 -7.737 1.00 87.94 82 ILE A C 1
ATOM 664 O O . ILE A 1 82 ? 10.506 3.851 -7.166 1.00 87.94 82 ILE A O 1
ATOM 668 N N . ASN A 1 83 ? 9.491 3.216 -9.065 1.00 89.12 83 ASN A N 1
ATOM 669 C CA . ASN A 1 83 ? 10.567 3.668 -9.955 1.00 89.12 83 ASN A CA 1
ATOM 670 C C . ASN A 1 83 ? 10.569 5.183 -10.212 1.00 89.12 83 ASN A C 1
ATOM 672 O O . ASN A 1 83 ? 11.605 5.730 -10.580 1.00 89.12 83 ASN A O 1
ATOM 676 N N . ASP A 1 84 ? 9.423 5.860 -10.074 1.00 90.56 84 ASP A N 1
ATOM 677 C CA . ASP A 1 84 ? 9.337 7.309 -10.285 1.00 90.56 84 ASP A CA 1
ATOM 678 C C . ASP A 1 84 ? 9.924 8.051 -9.068 1.00 90.56 84 ASP A C 1
ATOM 680 O O . ASP A 1 84 ? 9.359 7.956 -7.972 1.00 90.56 84 ASP A O 1
ATOM 684 N N . PRO A 1 85 ? 11.039 8.796 -9.215 1.00 89.94 85 PRO A N 1
ATOM 685 C CA . PRO A 1 85 ? 11.730 9.378 -8.065 1.00 89.94 85 PRO A CA 1
ATOM 686 C C . PRO A 1 85 ? 10.906 10.444 -7.339 1.00 89.94 85 PRO A C 1
ATOM 688 O O . PRO A 1 85 ? 11.001 10.579 -6.119 1.00 89.94 85 PRO A O 1
ATOM 691 N N . VAL A 1 86 ? 10.087 11.207 -8.071 1.00 90.94 86 VAL A N 1
ATOM 692 C CA . VAL A 1 86 ? 9.270 12.281 -7.490 1.00 90.94 86 VAL A CA 1
ATOM 693 C C . VAL A 1 86 ? 8.130 11.673 -6.677 1.00 90.94 86 VAL A C 1
ATOM 695 O O . VAL A 1 86 ? 7.869 12.107 -5.552 1.00 90.94 86 VAL A O 1
ATOM 698 N N . LEU A 1 87 ? 7.500 10.617 -7.192 1.00 91.75 87 LEU A N 1
ATOM 699 C CA . LEU A 1 87 ? 6.471 9.851 -6.504 1.00 91.75 87 LEU A CA 1
ATOM 700 C C . LEU A 1 87 ? 7.038 9.137 -5.278 1.00 91.75 87 LEU A C 1
ATOM 702 O O . LEU A 1 87 ? 6.414 9.193 -4.218 1.00 91.75 87 LEU A O 1
ATOM 706 N N . TYR A 1 88 ? 8.218 8.522 -5.393 1.00 92.81 88 TYR A N 1
ATOM 707 C CA . TYR A 1 88 ? 8.904 7.877 -4.273 1.00 92.81 88 TYR A CA 1
ATOM 708 C C . TYR A 1 88 ? 9.140 8.872 -3.131 1.00 92.81 88 TYR A C 1
ATOM 710 O O . TYR A 1 88 ? 8.653 8.670 -2.019 1.00 92.81 88 TYR A O 1
ATOM 718 N N . VAL A 1 89 ? 9.785 10.011 -3.416 1.00 91.81 89 VAL A N 1
ATOM 719 C CA . VAL A 1 89 ? 10.032 11.065 -2.416 1.00 91.81 89 VAL A CA 1
ATOM 720 C C . VAL A 1 89 ? 8.720 11.591 -1.828 1.00 91.81 89 VAL A C 1
ATOM 722 O O . VAL A 1 89 ? 8.618 11.803 -0.615 1.00 91.81 89 VAL A O 1
ATOM 725 N N . SER A 1 90 ? 7.692 11.759 -2.664 1.00 93.75 90 SER A N 1
ATOM 726 C CA . SER A 1 90 ? 6.382 12.229 -2.214 1.00 93.75 90 SER A CA 1
ATOM 727 C C . SER A 1 90 ? 5.736 11.256 -1.227 1.00 93.75 90 SER A C 1
ATOM 729 O O . SER A 1 90 ? 5.262 11.668 -0.165 1.00 93.75 90 SER A O 1
ATOM 731 N N . LEU A 1 91 ? 5.775 9.956 -1.530 1.00 93.31 91 LEU A N 1
ATOM 732 C CA . LEU A 1 91 ? 5.284 8.889 -0.659 1.00 93.31 91 LEU A CA 1
ATOM 733 C C . LEU A 1 91 ? 6.092 8.796 0.642 1.00 93.31 91 LEU A C 1
ATOM 735 O O . LEU A 1 91 ? 5.488 8.716 1.715 1.00 93.31 91 LEU A O 1
ATOM 739 N N . CYS A 1 92 ? 7.425 8.882 0.584 1.00 92.06 92 CYS A N 1
ATOM 740 C CA . CYS A 1 92 ? 8.299 8.879 1.764 1.00 92.06 92 CYS A CA 1
ATOM 741 C C . CYS A 1 92 ? 8.044 10.066 2.704 1.00 92.06 92 CYS A C 1
ATOM 743 O O . CYS A 1 92 ? 8.242 9.947 3.909 1.00 92.06 92 CYS A O 1
ATOM 745 N N . SER A 1 93 ? 7.575 11.203 2.182 1.00 93.38 93 SER A N 1
ATOM 746 C CA . SER A 1 93 ? 7.300 12.402 2.989 1.00 93.38 93 SER A CA 1
ATOM 747 C C . SER A 1 93 ? 5.997 12.339 3.805 1.00 93.38 93 SER A C 1
ATOM 749 O O . SER A 1 93 ? 5.729 13.195 4.658 1.00 93.38 93 SER A O 1
ATOM 751 N N . LEU A 1 94 ? 5.147 11.346 3.538 1.00 95.62 94 LEU A N 1
ATOM 752 C CA . LEU A 1 94 ? 3.907 11.135 4.271 1.00 95.62 94 LEU A CA 1
ATOM 753 C C . LEU A 1 94 ? 4.170 10.555 5.664 1.00 95.62 94 LEU A C 1
ATOM 755 O O . LEU A 1 94 ? 5.160 9.878 5.911 1.00 95.62 94 LEU A O 1
ATOM 759 N N . LYS A 1 95 ? 3.225 10.765 6.588 1.00 94.88 95 LYS A N 1
ATOM 760 C CA . LYS A 1 95 ? 3.255 10.050 7.873 1.00 94.88 95 LYS A CA 1
ATOM 761 C C . LYS A 1 95 ? 3.061 8.552 7.620 1.00 94.88 95 LYS A C 1
ATOM 763 O O . LYS A 1 95 ? 2.237 8.197 6.780 1.00 94.88 95 LYS A O 1
ATOM 768 N N . GLU A 1 96 ? 3.693 7.697 8.421 1.00 91.50 96 GLU A N 1
ATOM 769 C CA . GLU A 1 96 ? 3.584 6.232 8.302 1.00 91.50 96 GLU A CA 1
ATOM 770 C C . GLU A 1 96 ? 2.122 5.752 8.245 1.00 91.50 96 GLU A C 1
ATOM 772 O O . GLU A 1 96 ? 1.747 4.939 7.405 1.00 91.50 96 GLU A O 1
ATOM 777 N N . LEU A 1 97 ? 1.247 6.340 9.068 1.00 93.31 97 LEU A N 1
ATOM 778 C CA . LEU A 1 97 ? -0.188 6.049 9.044 1.00 93.31 97 LEU A CA 1
ATOM 779 C C . LEU A 1 97 ? -0.828 6.308 7.669 1.00 93.31 97 LEU A C 1
ATOM 781 O O . LEU A 1 97 ? -1.665 5.537 7.213 1.00 93.31 97 LEU A O 1
ATOM 785 N N . GLN A 1 98 ? -0.442 7.398 7.006 1.00 95.81 98 GLN A N 1
ATOM 786 C CA . GLN A 1 98 ? -0.946 7.753 5.680 1.00 95.81 98 GLN A CA 1
ATOM 787 C C . GLN A 1 98 ? -0.412 6.794 4.611 1.00 95.81 98 GLN A C 1
ATOM 789 O O . GLN A 1 98 ? -1.163 6.418 3.714 1.00 95.81 98 GLN A O 1
ATOM 794 N N . GLN A 1 99 ? 0.847 6.360 4.731 1.00 94.12 99 GLN A N 1
ATOM 795 C CA . GLN A 1 99 ? 1.434 5.346 3.851 1.00 94.12 99 GLN A CA 1
ATOM 796 C C . GLN A 1 99 ? 0.698 4.006 3.991 1.00 94.12 99 GLN A C 1
ATOM 798 O O . GLN A 1 99 ? 0.285 3.432 2.987 1.00 94.12 99 GLN A O 1
ATOM 803 N N . LYS A 1 100 ? 0.424 3.559 5.226 1.00 92.50 100 LYS A N 1
ATOM 804 C CA . LYS A 1 100 ? -0.364 2.341 5.497 1.00 92.50 100 LYS A CA 1
ATOM 805 C C . LYS A 1 100 ? -1.780 2.429 4.928 1.00 92.50 100 LYS A C 1
ATOM 807 O O . LYS A 1 100 ? -2.242 1.484 4.298 1.00 92.50 100 LYS A O 1
ATOM 812 N N . VAL A 1 101 ? -2.459 3.569 5.097 1.00 95.12 101 VAL A N 1
ATOM 813 C CA . VAL A 1 101 ? -3.793 3.796 4.512 1.00 95.12 101 VAL A CA 1
ATOM 814 C C . VAL A 1 101 ? -3.755 3.725 2.981 1.00 95.12 101 VAL A C 1
ATOM 816 O O . VAL A 1 101 ? -4.627 3.095 2.385 1.00 95.12 101 VAL A O 1
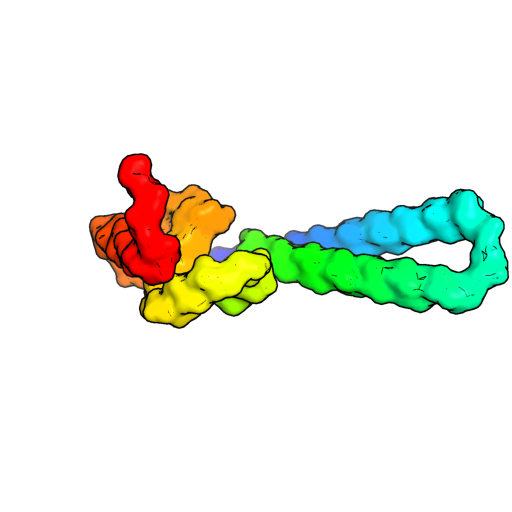ATOM 819 N N . LEU A 1 102 ? -2.753 4.333 2.334 1.00 93.88 102 LEU A N 1
ATOM 820 C CA . LEU A 1 102 ? -2.588 4.257 0.878 1.00 93.88 102 LEU A CA 1
ATOM 821 C C . LEU A 1 102 ? -2.337 2.824 0.413 1.00 93.88 102 LEU A C 1
ATOM 823 O O . LEU A 1 102 ? -3.008 2.371 -0.510 1.00 93.88 102 LEU A O 1
ATOM 827 N N . MET A 1 103 ? -1.430 2.108 1.075 1.00 89.31 103 MET A N 1
ATOM 828 C CA . MET A 1 103 ? -1.108 0.721 0.752 1.00 89.31 103 MET A CA 1
ATOM 829 C C . MET A 1 103 ? -2.355 -0.166 0.866 1.00 89.31 103 MET A C 1
ATOM 831 O O . MET A 1 103 ? -2.721 -0.847 -0.089 1.00 89.31 103 MET A O 1
ATOM 835 N N . LEU A 1 104 ? -3.091 -0.086 1.979 1.00 88.50 104 LEU A N 1
ATOM 836 C CA . LEU A 1 104 ? -4.338 -0.836 2.157 1.00 88.50 104 LEU A CA 1
ATOM 837 C C . LEU A 1 104 ? -5.399 -0.496 1.106 1.00 88.50 104 LEU A C 1
ATOM 839 O O . LEU A 1 104 ? -6.097 -1.390 0.629 1.00 88.50 104 LEU A O 1
ATOM 843 N N . ARG A 1 105 ? -5.533 0.780 0.729 1.00 93.12 105 ARG A N 1
ATOM 844 C CA . ARG A 1 105 ? -6.570 1.210 -0.215 1.00 93.12 105 ARG A CA 1
ATOM 845 C C . ARG A 1 105 ? -6.233 0.886 -1.669 1.00 93.12 105 ARG A C 1
ATOM 847 O O . ARG A 1 105 ? -7.125 0.481 -2.405 1.00 93.12 105 ARG A O 1
ATOM 854 N N . ILE A 1 106 ? -4.990 1.113 -2.088 1.00 87.50 106 ILE A N 1
ATOM 855 C CA . ILE A 1 106 ? -4.565 1.031 -3.494 1.00 87.50 106 ILE A CA 1
ATOM 856 C C . ILE A 1 106 ? -4.089 -0.377 -3.832 1.00 87.50 106 ILE A C 1
ATOM 858 O O . ILE A 1 106 ? -4.493 -0.932 -4.846 1.00 87.50 106 ILE A O 1
ATOM 862 N N . VAL A 1 107 ? -3.251 -0.953 -2.974 1.00 82.44 107 VAL A N 1
ATOM 863 C CA . VAL A 1 107 ? -2.587 -2.230 -3.245 1.00 82.44 107 VAL A CA 1
ATOM 864 C C . VAL A 1 107 ? -3.472 -3.397 -2.820 1.00 82.44 107 VAL A C 1
ATOM 866 O O . VAL A 1 107 ? -3.700 -4.323 -3.589 1.00 82.44 107 VAL A O 1
ATOM 869 N N . TYR A 1 108 ? -4.029 -3.325 -1.611 1.00 81.00 108 TYR A N 1
ATOM 870 C CA . TYR A 1 108 ? -4.884 -4.384 -1.060 1.00 81.00 108 TYR A CA 1
ATOM 871 C C . TYR A 1 108 ? -6.379 -4.189 -1.320 1.00 81.00 108 TYR A C 1
ATOM 873 O O . TYR A 1 108 ? -7.185 -5.009 -0.876 1.00 81.00 108 TYR A O 1
ATOM 881 N N . VAL A 1 109 ? -6.754 -3.101 -2.002 1.00 86.38 109 VAL A N 1
ATOM 882 C CA . VAL A 1 109 ? -8.132 -2.798 -2.427 1.00 86.38 109 VAL A CA 1
ATOM 883 C C . VAL A 1 109 ? -9.145 -2.864 -1.265 1.00 86.38 109 VAL A C 1
ATOM 885 O O . VAL A 1 109 ? -10.294 -3.267 -1.428 1.00 86.38 109 VAL A O 1
ATOM 888 N N . LYS A 1 110 ? -8.733 -2.472 -0.052 1.00 85.12 110 LYS A N 1
ATOM 889 C CA . LYS A 1 110 ? -9.586 -2.502 1.148 1.00 85.12 110 LYS A CA 1
ATOM 890 C C . LYS A 1 110 ? -10.599 -1.360 1.160 1.00 85.12 110 LYS A C 1
ATOM 892 O O . LYS A 1 110 ? -10.321 -0.259 0.670 1.00 85.12 110 LYS A O 1
ATOM 897 N N . SER A 1 111 ? -11.777 -1.605 1.735 1.00 90.69 111 SER A N 1
ATOM 898 C CA . SER A 1 111 ? -12.762 -0.549 2.007 1.00 90.69 111 SER A CA 1
ATOM 899 C C . SER A 1 111 ? -12.292 0.362 3.151 1.00 90.69 111 SER A C 1
ATOM 901 O O . SER A 1 111 ? -11.389 0.004 3.907 1.00 90.69 111 SER A O 1
ATOM 903 N N . PHE A 1 112 ? -12.879 1.555 3.302 1.00 96.25 112 PHE A N 1
ATOM 904 C CA . PHE A 1 112 ? -12.540 2.423 4.440 1.00 96.25 112 PHE A CA 1
ATOM 905 C C . PHE A 1 112 ? -12.964 1.821 5.783 1.00 96.25 112 PHE A C 1
ATOM 907 O O . PHE A 1 112 ? -12.280 2.052 6.778 1.00 96.25 112 PHE A O 1
ATOM 914 N N . ASP A 1 113 ? -14.027 1.014 5.801 1.00 90.75 113 ASP A N 1
ATOM 915 C CA . ASP A 1 113 ? -14.446 0.260 6.984 1.00 90.75 113 ASP A CA 1
ATOM 916 C C . ASP A 1 113 ? -13.397 -0.792 7.366 1.00 90.75 113 ASP A C 1
ATOM 918 O O . ASP A 1 113 ? -12.951 -0.823 8.515 1.00 90.75 113 ASP A O 1
ATOM 922 N N . ASP A 1 114 ? -12.912 -1.575 6.394 1.00 85.56 114 ASP A N 1
ATOM 923 C CA . ASP A 1 114 ? -11.841 -2.556 6.623 1.00 85.56 114 ASP A CA 1
ATOM 924 C C . ASP A 1 114 ? -10.557 -1.879 7.114 1.00 85.56 114 ASP A C 1
ATOM 926 O O . ASP A 1 114 ? -9.920 -2.349 8.053 1.00 85.56 114 ASP A O 1
ATOM 930 N N . ILE A 1 115 ? -10.174 -0.753 6.499 1.00 90.12 115 ILE A N 1
ATOM 931 C CA . ILE A 1 115 ? -8.991 0.018 6.904 1.00 90.12 115 ILE A CA 1
ATOM 932 C C . ILE A 1 115 ? -9.153 0.539 8.333 1.00 90.12 115 ILE A C 1
ATOM 934 O O . ILE A 1 115 ? -8.201 0.482 9.112 1.00 90.12 115 ILE A O 1
ATOM 938 N N . GLY A 1 116 ? -10.346 1.023 8.682 1.00 90.25 116 GLY A N 1
ATOM 939 C CA . GLY A 1 116 ? -10.676 1.440 10.038 1.00 90.25 116 GLY A CA 1
ATOM 940 C C . GLY A 1 116 ? -10.475 0.311 11.047 1.00 90.25 116 GLY A C 1
ATOM 941 O O . GLY A 1 116 ? -9.776 0.493 12.044 1.00 90.25 116 GLY A O 1
ATOM 942 N N . GLY A 1 117 ? -10.991 -0.881 10.736 1.00 84.62 117 GLY A N 1
ATOM 943 C CA . GLY A 1 117 ? -10.787 -2.080 11.549 1.00 84.62 117 GLY A CA 1
ATOM 944 C C . GLY A 1 117 ? -9.312 -2.476 11.689 1.00 84.62 117 GLY A C 1
ATOM 945 O O . GLY A 1 117 ? -8.850 -2.730 12.797 1.00 84.62 117 GLY A O 1
ATOM 946 N N . ILE A 1 118 ? -8.551 -2.481 10.589 1.00 85.44 118 ILE A N 1
ATOM 947 C CA . ILE A 1 118 ? -7.135 -2.891 10.572 1.00 85.44 118 ILE A CA 1
ATOM 948 C C . ILE A 1 118 ? -6.248 -1.911 11.352 1.00 85.44 118 ILE A C 1
ATOM 950 O O . ILE A 1 118 ? -5.351 -2.326 12.084 1.00 85.44 118 ILE A O 1
ATOM 954 N N . LEU A 1 119 ? -6.480 -0.606 11.196 1.00 89.56 119 LEU A N 1
ATOM 955 C CA . LEU A 1 119 ? -5.638 0.440 11.783 1.00 89.56 119 LEU A CA 1
ATOM 956 C C . LEU A 1 119 ? -6.203 1.020 13.089 1.00 89.56 119 LEU A C 1
ATOM 958 O O . LEU A 1 119 ? -5.697 2.038 13.562 1.00 89.56 119 LEU A O 1
ATOM 962 N N . ASN A 1 120 ? -7.228 0.385 13.669 1.00 90.06 120 ASN A N 1
ATOM 963 C CA . ASN A 1 120 ? -7.911 0.825 14.890 1.00 90.06 120 ASN A CA 1
ATOM 964 C C . ASN A 1 120 ? -8.344 2.304 14.839 1.00 90.06 120 ASN A C 1
ATOM 966 O O . ASN A 1 120 ? -8.079 3.087 15.753 1.00 90.06 120 ASN A O 1
ATOM 970 N N . MET A 1 121 ? -9.008 2.695 13.751 1.00 94.69 121 MET A N 1
ATOM 971 C CA . MET A 1 121 ? -9.565 4.034 13.544 1.00 94.69 121 MET A CA 1
ATOM 972 C C . MET A 1 121 ? -10.980 3.954 12.962 1.00 94.69 121 MET A C 1
ATOM 974 O O . MET A 1 121 ? -11.428 2.904 12.515 1.00 94.69 121 MET A O 1
ATOM 978 N N . THR A 1 122 ? -11.709 5.066 12.931 1.00 97.88 122 THR A N 1
ATOM 979 C CA . THR A 1 122 ? -13.013 5.087 12.254 1.00 97.88 122 THR A CA 1
ATOM 980 C C . THR A 1 122 ? -12.841 5.083 10.735 1.00 97.88 122 THR A C 1
ATOM 982 O O . THR A 1 122 ? -11.859 5.615 10.209 1.00 97.88 122 THR A O 1
ATOM 985 N N . ALA A 1 123 ? -13.833 4.570 10.003 1.00 96.06 123 ALA A N 1
ATOM 986 C CA . ALA A 1 123 ? -13.847 4.637 8.540 1.00 96.06 123 ALA A CA 1
ATOM 987 C C . ALA A 1 123 ? -13.681 6.077 8.024 1.00 96.06 123 ALA A C 1
ATOM 989 O O . ALA A 1 123 ? -12.946 6.327 7.070 1.00 96.06 123 ALA A O 1
ATOM 990 N N . LYS A 1 124 ? -14.272 7.058 8.723 1.00 98.06 124 LYS A N 1
ATOM 991 C CA . LYS A 1 124 ? -14.118 8.475 8.377 1.00 98.06 124 LYS A CA 1
ATOM 992 C C . LYS A 1 124 ? -12.694 8.989 8.599 1.00 98.06 124 LYS A C 1
ATOM 994 O O . LYS A 1 124 ? -12.202 9.793 7.809 1.00 98.06 124 LYS A O 1
ATOM 999 N N . GLN A 1 125 ? -12.007 8.534 9.648 1.00 97.69 125 GLN A N 1
ATOM 1000 C CA . GLN A 1 125 ? -10.588 8.843 9.850 1.00 97.69 125 GLN A CA 1
ATOM 1001 C C . GLN A 1 125 ? -9.718 8.230 8.744 1.00 97.69 125 GLN A C 1
ATOM 1003 O O . GLN A 1 125 ? -8.833 8.922 8.236 1.00 97.69 125 GLN A O 1
ATOM 1008 N N . ALA A 1 126 ? -10.004 6.994 8.324 1.00 97.56 126 ALA A N 1
ATOM 1009 C CA . ALA A 1 126 ? -9.315 6.340 7.211 1.00 97.56 126 ALA A CA 1
ATOM 1010 C C . ALA A 1 126 ? -9.521 7.095 5.886 1.00 97.56 126 ALA A C 1
ATOM 1012 O O . ALA A 1 126 ? -8.548 7.422 5.205 1.00 97.56 126 ALA A O 1
ATOM 1013 N N . GLU A 1 127 ? -10.766 7.453 5.563 1.00 97.62 127 GLU A N 1
ATOM 1014 C CA . GLU A 1 127 ? -11.136 8.247 4.385 1.00 97.62 127 GLU A CA 1
ATOM 1015 C C . GLU A 1 127 ? -10.409 9.603 4.365 1.00 97.62 127 GLU A C 1
ATOM 1017 O O . GLU A 1 127 ? -9.756 9.968 3.383 1.00 97.62 127 GLU A O 1
ATOM 1022 N N . ASN A 1 128 ? -10.450 10.335 5.481 1.00 98.19 128 ASN A N 1
ATOM 1023 C CA . ASN A 1 128 ? -9.772 11.623 5.607 1.00 98.19 128 ASN A CA 1
ATOM 1024 C C . ASN A 1 128 ? -8.250 11.476 5.471 1.00 98.19 128 ASN A C 1
ATOM 1026 O O . ASN A 1 128 ? -7.606 12.288 4.805 1.00 98.19 128 ASN A O 1
ATOM 1030 N N . SER A 1 129 ? -7.663 10.445 6.088 1.00 98.00 129 SER A N 1
ATOM 1031 C CA . SER A 1 129 ? -6.230 10.152 5.990 1.00 98.00 129 SER A CA 1
ATOM 1032 C C . SER A 1 129 ? -5.815 9.896 4.539 1.00 98.00 129 SER A C 1
ATOM 1034 O O . SER A 1 129 ? -4.836 10.492 4.078 1.00 98.00 129 SER A O 1
ATOM 1036 N N . TYR A 1 130 ? -6.6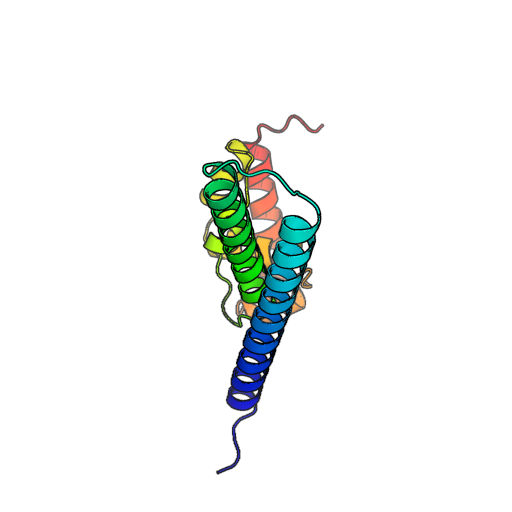10 9.105 3.807 1.00 98.06 130 TYR A N 1
ATOM 1037 C CA . TYR A 1 130 ? -6.413 8.790 2.393 1.00 98.06 130 TYR A CA 1
ATOM 1038 C C . TYR A 1 130 ? -6.425 10.050 1.520 1.00 98.06 130 TYR A C 1
ATOM 1040 O O . TYR A 1 130 ? -5.426 10.359 0.869 1.00 98.06 130 TYR A O 1
ATOM 1048 N N . TYR A 1 131 ? -7.504 10.838 1.543 1.00 97.62 131 TYR A N 1
ATOM 1049 C CA . TYR A 1 131 ? -7.598 12.026 0.685 1.00 97.62 131 TYR A CA 1
ATOM 1050 C C . TYR A 1 131 ? -6.584 13.111 1.060 1.00 97.62 131 TYR A C 1
ATOM 1052 O O . TYR A 1 131 ? -6.066 13.808 0.185 1.00 97.62 131 TYR A O 1
ATOM 1060 N N . ASN A 1 132 ? -6.235 13.236 2.344 1.00 97.31 132 ASN A N 1
ATOM 1061 C CA . ASN A 1 132 ? -5.164 14.132 2.773 1.00 97.31 132 ASN A CA 1
ATOM 1062 C C . ASN A 1 132 ? -3.791 13.681 2.263 1.00 97.31 132 ASN A C 1
ATOM 1064 O O . ASN A 1 132 ? -2.963 14.532 1.942 1.00 97.31 132 ASN A O 1
ATOM 1068 N N . ALA A 1 133 ? -3.536 12.373 2.191 1.00 96.81 133 ALA A N 1
ATOM 1069 C CA . ALA A 1 133 ? -2.307 11.828 1.626 1.00 96.81 133 ALA A CA 1
ATOM 1070 C C . ALA A 1 133 ? -2.222 12.107 0.119 1.00 96.81 133 ALA A C 1
ATOM 1072 O O . ALA A 1 133 ? -1.238 12.684 -0.337 1.00 96.81 133 ALA A O 1
ATOM 1073 N N . ILE A 1 134 ? -3.295 11.815 -0.627 1.00 95.44 134 ILE A N 1
ATOM 1074 C CA . ILE A 1 134 ? -3.388 12.108 -2.066 1.00 95.44 134 ILE A CA 1
ATOM 1075 C C . ILE A 1 134 ? -3.170 13.599 -2.345 1.00 95.44 134 ILE A C 1
ATOM 1077 O O . ILE A 1 134 ? -2.407 13.947 -3.243 1.00 95.44 134 ILE A O 1
ATOM 1081 N N . ARG A 1 135 ? -3.776 14.494 -1.552 1.00 95.19 135 ARG A N 1
ATOM 1082 C CA . ARG A 1 135 ? -3.577 15.945 -1.698 1.00 95.19 135 ARG A CA 1
ATOM 1083 C C . ARG A 1 135 ? -2.109 16.349 -1.533 1.00 95.19 135 ARG A C 1
ATOM 1085 O O . ARG A 1 135 ? -1.628 17.198 -2.275 1.00 95.19 135 ARG A O 1
ATOM 1092 N N . LYS A 1 136 ? -1.398 15.763 -0.565 1.00 95.06 136 LYS A N 1
ATOM 1093 C CA . LYS A 1 136 ? 0.029 16.046 -0.342 1.00 95.06 136 LYS A CA 1
ATOM 1094 C C . LYS A 1 136 ? 0.892 15.566 -1.505 1.00 95.06 136 LYS A C 1
ATOM 1096 O O . LYS A 1 136 ? 1.719 16.342 -1.971 1.00 95.06 136 LYS A O 1
ATOM 1101 N N . ILE A 1 137 ? 0.645 14.345 -1.989 1.00 94.31 137 ILE A N 1
ATOM 1102 C CA . ILE A 1 137 ? 1.352 13.788 -3.150 1.00 94.31 137 ILE A CA 1
ATOM 1103 C C . ILE A 1 137 ? 1.149 14.701 -4.359 1.00 94.31 137 ILE A C 1
ATOM 1105 O O . ILE A 1 137 ? 2.120 15.156 -4.943 1.00 94.31 137 ILE A O 1
ATOM 1109 N N . ARG A 1 138 ? -0.098 15.052 -4.691 1.00 91.94 138 ARG A N 1
ATOM 1110 C CA . ARG A 1 138 ? -0.415 15.939 -5.826 1.00 91.94 138 ARG A CA 1
ATOM 1111 C C . ARG A 1 138 ? 0.315 17.281 -5.763 1.00 91.94 138 ARG A C 1
ATOM 1113 O O . ARG A 1 138 ? 0.935 17.694 -6.739 1.00 91.94 138 ARG A O 1
ATOM 1120 N N . LYS A 1 139 ? 0.333 17.902 -4.579 1.00 90.81 139 LYS A N 1
ATOM 1121 C CA . LYS A 1 139 ? 1.060 19.155 -4.344 1.00 90.81 139 LYS A CA 1
ATOM 1122 C C . LYS A 1 139 ? 2.567 19.017 -4.596 1.00 90.81 139 LYS A C 1
ATOM 1124 O O . LYS A 1 139 ? 3.172 19.943 -5.121 1.00 90.81 139 LYS A O 1
ATOM 1129 N N . GLN A 1 140 ? 3.176 17.897 -4.208 1.00 88.69 140 GLN A N 1
ATOM 1130 C CA . GLN A 1 140 ? 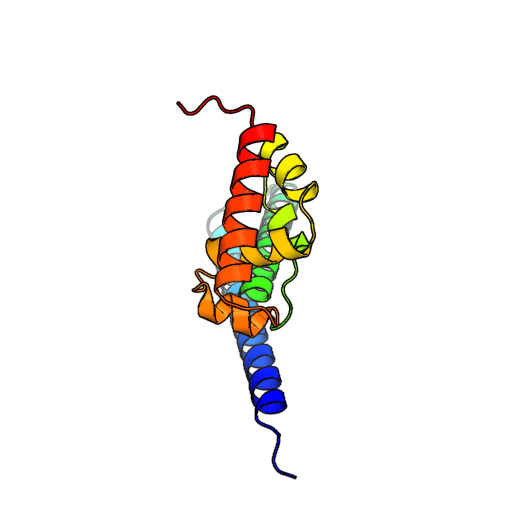4.607 17.646 -4.423 1.00 88.69 140 GLN A CA 1
ATOM 1131 C C . GLN A 1 140 ? 4.938 17.259 -5.864 1.00 88.69 140 GLN A C 1
ATOM 1133 O O . GLN A 1 140 ? 5.977 17.665 -6.371 1.00 88.69 140 GLN A O 1
ATOM 1138 N N . MET A 1 141 ? 4.031 16.554 -6.538 1.00 87.94 141 MET A N 1
ATOM 1139 C CA . MET A 1 141 ? 4.129 16.233 -7.965 1.00 87.94 141 MET A CA 1
ATOM 1140 C C . MET A 1 141 ? 3.875 17.456 -8.868 1.00 87.94 141 MET A C 1
ATOM 1142 O O . MET A 1 141 ? 3.997 17.352 -10.085 1.00 87.94 141 MET A O 1
ATOM 1146 N N . GLY A 1 142 ? 3.536 18.613 -8.286 1.00 79.44 142 GLY A N 1
ATOM 1147 C CA . GLY A 1 142 ? 3.473 19.894 -8.983 1.00 79.44 142 GLY A CA 1
ATOM 1148 C C . GLY A 1 142 ? 2.173 20.182 -9.733 1.00 79.44 142 GLY A C 1
ATOM 1149 O O . GLY A 1 142 ? 2.257 20.901 -10.716 1.00 79.44 142 GLY A O 1
ATOM 1150 N N . ASP A 1 143 ? 1.020 19.634 -9.303 1.00 63.59 143 ASP A N 1
ATOM 1151 C CA . ASP A 1 143 ? -0.342 19.928 -9.819 1.00 63.59 143 ASP A CA 1
ATOM 1152 C C . ASP A 1 143 ? -0.387 20.394 -11.298 1.00 63.59 143 ASP A C 1
ATOM 1154 O O . ASP A 1 143 ? -0.906 21.455 -11.628 1.00 63.59 143 ASP A O 1
ATOM 1158 N N . ASN A 1 144 ? 0.153 19.577 -12.211 1.00 50.78 144 ASN A N 1
ATOM 1159 C CA . ASN A 1 144 ? 0.028 19.774 -13.665 1.00 50.78 144 ASN A CA 1
ATOM 1160 C C . ASN A 1 144 ? -1.202 19.057 -14.258 1.00 50.78 144 ASN A C 1
ATOM 1162 O O . ASN A 1 144 ? -1.329 18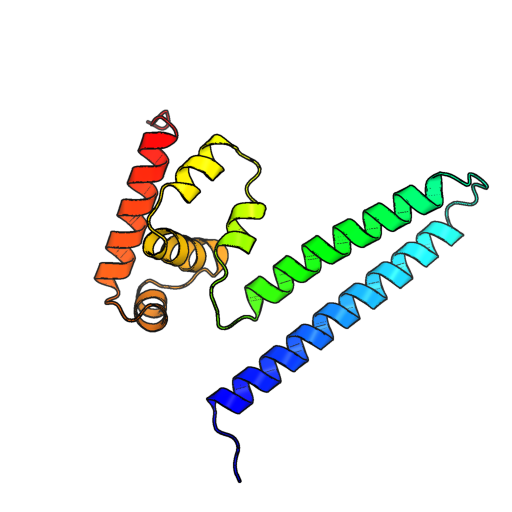.943 -15.474 1.00 50.78 144 ASN A O 1
ATOM 1166 N N . PHE A 1 145 ? -2.111 18.563 -13.417 1.00 51.19 145 PHE A N 1
ATOM 1167 C CA . PHE A 1 145 ? -3.348 17.908 -13.843 1.00 51.19 145 PHE A CA 1
ATOM 1168 C C . PHE A 1 145 ? -4.542 18.789 -13.466 1.00 51.19 145 PHE A C 1
ATOM 1170 O O . PHE A 1 145 ? -5.195 18.563 -12.444 1.00 51.19 145 PHE A O 1
ATOM 1177 N N . GLY A 1 146 ? -4.748 19.832 -14.274 1.00 39.59 146 GLY A N 1
ATOM 1178 C CA . GLY A 1 146 ? -6.013 20.564 -14.384 1.00 39.59 146 GLY A CA 1
ATOM 1179 C C . GLY A 1 146 ? -6.979 19.865 -15.330 1.00 39.59 146 GLY A C 1
ATOM 1180 O O . GLY A 1 146 ? -6.493 19.145 -16.233 1.00 39.59 146 GLY A O 1
#

Sequence (146 aa):
MTKTEKELKKEFSAYVKTAIKNTQKQYLIKKGKILDNEIAMDDEGIDEILQKQIEDLFDKMDLNVDMVLSDEINVNSFLDQINDPVLYVSLCSLKELQQKVLMLRIVYVKSFDDIGGILNMTAKQAENSYYNAIRKIRKQMGDNFG

Foldseek 3Di:
DDDDPVRVLVVVLVVVLVVQLVVVVVVLVVVVVVVPVVDPDPDPVVVVVSVVVSVVVSVVVNLVSCCVRDLDHDLVSVLVPDPDVLLSVLLVPADPLLSSLCCCCPVVVDQLPVSCVSVVHHSVVSVVSPVVSVVSSCVSVPVPPD

Secondary structure (DSSP, 8-state):
-PPPHHHHHHHHHHHHHHHHHHHHHHHHHHHHHHHHHH-----HHHHHHHHHHHHHHHHHHHHHHHHHH-SS--HHHHHTT---HHHHHHHHTS-HHHHHHHIIIIIS---HHHHHHHTTS-HHHHHHHHHHHHHHHHHHTT----

Organism: NCBI:txid40520

InterPro domains:
  IPR013324 RNA polymerase sigma factor, region 3/4-like [SSF88659] (82-143)
  IPR036388 Winged helix-like DNA-binding domain superfamily [G3DSA:1.10.10.10] (87-143)